Protein AF-A0A1Q6RQ46-F1 (afdb_monomer_lite)

pLDDT: mean 75.63, std 11.6, range [43.56, 88.25]

Secondary structure (DSSP, 8-state):
--HHHHHHHHHHHHHHHHHHHHHHHHHHHHTTPPPPPHHHHHHHIIIIIHHHHHHHHHHHT--TTSGGGGG-

Foldseek 3Di:
DDPVVVVVVVLVVLLQVLLVLLVVQLVCVVVVHDGDDVVVSVVSCVVNNVNSNVVSCVVSVPCPPDVVNVVD

Radius of gyration: 13.13 Å; chains: 1; bounding box: 29×24×37 Å

Sequence (72 aa):
MSVYTIIITYVITINLIAFFLMGLDKWKARKRAWRIPEVTLFLFAIFGGSIGSILGMFLFHHKTRHWYFLLI

Structure (mmCIF, N/CA/C/O backbone):
data_AF-A0A1Q6RQ46-F1
#
_entry.id   AF-A0A1Q6RQ46-F1
#
loop_
_atom_site.group_PDB
_atom_site.id
_atom_site.type_symbol
_atom_site.label_atom_id
_atom_site.label_alt_id
_atom_site.label_comp_id
_atom_site.label_asym_id
_atom_site.label_entity_id
_atom_site.label_seq_id
_atom_site.pdbx_PDB_ins_code
_atom_site.Cartn_x
_atom_site.Cartn_y
_atom_site.Cartn_z
_atom_site.occupancy
_atom_site.B_iso_or_equiv
_atom_site.auth_seq_id
_atom_site.auth_comp_id
_atom_site.auth_asym_id
_atom_site.auth_atom_id
_atom_site.pdbx_PDB_model_num
ATOM 1 N N . MET A 1 1 ? 11.569 9.675 -22.813 1.00 66.19 1 MET A N 1
ATOM 2 C CA . MET A 1 1 ? 11.293 8.906 -21.580 1.00 66.19 1 MET A CA 1
ATOM 3 C C . MET A 1 1 ? 11.678 7.467 -21.861 1.00 66.19 1 MET A C 1
ATOM 5 O O . MET A 1 1 ? 11.111 6.888 -22.779 1.00 66.19 1 MET A O 1
ATOM 9 N N . SER A 1 2 ? 12.700 6.930 -21.197 1.00 86.56 2 SER A N 1
ATOM 10 C CA . SER A 1 2 ? 13.089 5.529 -21.391 1.00 86.56 2 SER A CA 1
ATOM 11 C C . SER A 1 2 ? 12.059 4.616 -20.719 1.00 86.56 2 SER A C 1
ATOM 13 O O . SER A 1 2 ? 11.473 4.975 -19.697 1.00 86.56 2 SER A O 1
ATOM 15 N N . VAL A 1 3 ? 11.818 3.437 -21.297 1.00 86.62 3 VAL A N 1
ATOM 16 C CA . VAL A 1 3 ? 10.839 2.449 -20.793 1.00 86.62 3 VAL A CA 1
ATOM 17 C C . VAL A 1 3 ? 11.083 2.123 -19.312 1.00 86.62 3 VAL A C 1
ATOM 19 O O . VAL A 1 3 ? 10.142 2.012 -18.531 1.00 86.62 3 VAL A O 1
ATOM 22 N N . TYR A 1 4 ? 12.353 2.088 -18.899 1.00 87.00 4 TYR A N 1
ATOM 23 C CA . TYR A 1 4 ? 12.764 1.914 -17.507 1.00 87.00 4 TYR A CA 1
ATOM 24 C C . TYR A 1 4 ? 12.199 2.982 -16.564 1.00 87.00 4 TYR A C 1
ATOM 26 O O . TYR A 1 4 ? 11.747 2.646 -15.47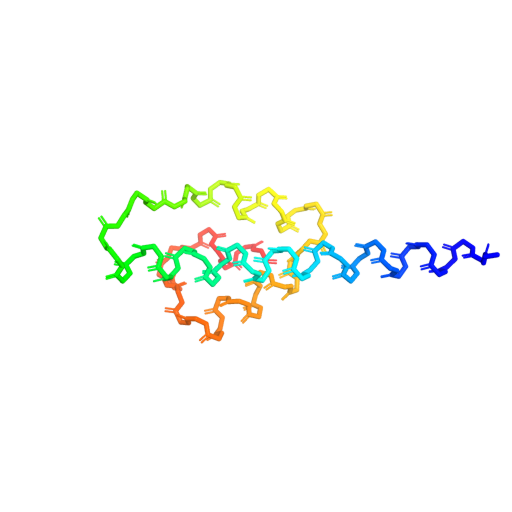4 1.00 87.00 4 TYR A O 1
ATOM 34 N N . THR A 1 5 ? 12.170 4.255 -16.973 1.00 88.25 5 THR A N 1
ATOM 35 C CA . THR A 1 5 ? 11.617 5.333 -16.141 1.00 88.25 5 THR A CA 1
ATOM 36 C C . THR A 1 5 ? 10.130 5.111 -15.883 1.00 88.25 5 THR A C 1
ATOM 38 O O . THR A 1 5 ? 9.687 5.249 -14.751 1.00 88.25 5 THR A O 1
ATOM 41 N N . ILE A 1 6 ? 9.373 4.693 -16.902 1.00 87.44 6 ILE A N 1
ATOM 42 C CA . ILE A 1 6 ? 7.928 4.443 -16.787 1.00 87.44 6 ILE A CA 1
ATOM 43 C C . ILE A 1 6 ? 7.655 3.299 -15.803 1.00 87.44 6 ILE A C 1
ATOM 45 O O . ILE A 1 6 ? 6.800 3.433 -14.928 1.00 87.44 6 ILE A O 1
ATOM 49 N N . ILE A 1 7 ? 8.415 2.204 -15.905 1.00 87.12 7 ILE A N 1
ATOM 50 C CA . ILE A 1 7 ? 8.281 1.044 -15.012 1.00 87.12 7 ILE A CA 1
ATOM 51 C C . ILE A 1 7 ? 8.617 1.434 -13.568 1.00 87.12 7 ILE A C 1
ATOM 53 O O . ILE A 1 7 ? 7.854 1.125 -12.655 1.00 87.12 7 ILE A O 1
ATOM 57 N N . ILE A 1 8 ? 9.723 2.153 -13.352 1.00 87.38 8 ILE A N 1
ATOM 58 C CA . ILE A 1 8 ? 10.145 2.576 -12.009 1.00 87.38 8 ILE A CA 1
ATOM 59 C C . ILE A 1 8 ? 9.108 3.515 -11.389 1.00 87.38 8 ILE A C 1
ATOM 61 O O . ILE A 1 8 ? 8.714 3.315 -10.240 1.00 87.38 8 ILE A O 1
ATOM 65 N N . THR A 1 9 ? 8.621 4.508 -12.137 1.00 88.12 9 THR A N 1
ATOM 66 C CA . THR A 1 9 ? 7.592 5.425 -11.635 1.00 88.12 9 THR A CA 1
ATOM 67 C C . THR A 1 9 ? 6.307 4.677 -11.292 1.00 88.12 9 THR A C 1
ATOM 69 O O . THR A 1 9 ? 5.774 4.889 -10.208 1.00 88.12 9 THR A O 1
ATOM 72 N N . TYR A 1 10 ? 5.856 3.748 -12.141 1.00 87.62 10 TYR A N 1
ATOM 73 C CA . TYR A 1 10 ? 4.674 2.927 -11.866 1.00 87.62 10 TYR A CA 1
ATOM 74 C C . TYR A 1 10 ? 4.815 2.125 -10.563 1.00 87.62 10 TYR A C 1
ATOM 76 O O . TYR A 1 10 ? 3.934 2.182 -9.701 1.00 87.62 10 TYR A O 1
ATOM 84 N N . VAL A 1 11 ? 5.949 1.437 -10.382 1.00 85.88 11 VAL A N 1
ATOM 85 C CA . VAL A 1 11 ? 6.229 0.647 -9.173 1.00 85.88 11 VAL A CA 1
ATOM 86 C C . VAL A 1 11 ? 6.276 1.540 -7.929 1.00 85.88 11 VAL A C 1
ATOM 88 O O . VAL A 1 11 ? 5.712 1.191 -6.892 1.00 85.88 11 VAL A O 1
ATOM 91 N N . ILE A 1 12 ? 6.888 2.721 -8.009 1.00 87.50 12 ILE A N 1
ATOM 92 C CA . ILE A 1 12 ? 6.927 3.660 -6.878 1.00 87.50 12 ILE A CA 1
ATOM 93 C C . ILE A 1 12 ? 5.517 4.148 -6.530 1.00 87.50 12 ILE A C 1
ATOM 95 O O . ILE A 1 12 ? 5.141 4.157 -5.356 1.00 87.50 12 ILE A O 1
ATOM 99 N N . THR A 1 13 ? 4.716 4.520 -7.531 1.00 87.94 13 THR A N 1
ATOM 100 C CA . THR A 1 13 ? 3.353 5.009 -7.310 1.00 87.94 13 THR A CA 1
ATOM 101 C C . THR A 1 13 ? 2.473 3.938 -6.671 1.00 87.94 13 THR A C 1
ATOM 103 O O . THR A 1 13 ? 1.772 4.238 -5.705 1.00 87.94 13 THR A O 1
ATOM 106 N N . ILE A 1 14 ? 2.537 2.684 -7.133 1.00 86.12 14 ILE A N 1
ATOM 107 C CA . ILE A 1 14 ? 1.702 1.616 -6.567 1.00 86.12 14 ILE A CA 1
ATOM 108 C C . ILE A 1 14 ? 2.112 1.250 -5.135 1.00 86.12 14 ILE A C 1
ATOM 110 O O . ILE A 1 14 ? 1.246 1.021 -4.291 1.00 86.12 14 ILE A O 1
ATOM 114 N N . ASN A 1 15 ? 3.411 1.299 -4.818 1.00 86.69 15 ASN A N 1
ATOM 115 C CA . ASN A 1 15 ? 3.900 1.100 -3.453 1.00 86.69 15 ASN A CA 1
ATOM 116 C C . ASN A 1 15 ? 3.476 2.241 -2.518 1.00 86.69 15 ASN A C 1
ATOM 118 O O . ASN A 1 15 ? 3.056 1.983 -1.390 1.00 86.69 15 ASN A O 1
ATOM 122 N N . LEU A 1 16 ? 3.509 3.490 -2.990 1.00 86.94 16 LEU A N 1
ATOM 123 C CA . LEU A 1 16 ? 2.990 4.630 -2.229 1.00 86.94 16 LEU A CA 1
ATOM 124 C C . LEU A 1 16 ? 1.488 4.491 -1.963 1.00 86.94 16 LEU A C 1
ATOM 126 O O . LEU A 1 16 ? 1.057 4.675 -0.826 1.00 86.94 16 LEU A O 1
ATOM 130 N N . ILE A 1 17 ? 0.692 4.124 -2.972 1.00 86.94 17 ILE A N 1
ATOM 131 C CA . ILE A 1 17 ? -0.758 3.926 -2.814 1.00 86.94 17 ILE A CA 1
ATOM 132 C C . ILE A 1 17 ? -1.044 2.825 -1.785 1.00 86.94 17 ILE A C 1
ATOM 134 O O . ILE A 1 17 ? -1.843 3.040 -0.871 1.00 86.94 17 ILE A O 1
ATOM 138 N N . ALA A 1 18 ? -0.363 1.681 -1.890 1.00 84.06 18 ALA A N 1
ATOM 139 C CA . ALA A 1 18 ? -0.504 0.570 -0.951 1.00 84.06 18 ALA A CA 1
ATOM 140 C C . ALA A 1 18 ? -0.171 0.991 0.494 1.00 84.06 18 ALA A C 1
ATOM 142 O O . ALA A 1 18 ? -0.939 0.729 1.424 1.00 84.06 18 ALA A O 1
ATOM 143 N N . PHE A 1 19 ? 0.921 1.737 0.674 1.00 84.19 19 PHE A N 1
ATOM 144 C CA . PHE A 1 19 ? 1.324 2.280 1.968 1.00 84.19 19 PHE A CA 1
ATOM 145 C C . PHE A 1 19 ? 0.283 3.256 2.550 1.00 84.19 19 PHE A C 1
ATOM 147 O O . PHE A 1 19 ? -0.093 3.155 3.724 1.00 84.19 19 PHE A O 1
ATOM 154 N N . PHE A 1 20 ? -0.231 4.180 1.730 1.00 85.06 20 PHE A N 1
ATOM 155 C CA . PHE A 1 20 ? -1.246 5.149 2.153 1.00 85.06 20 PHE A CA 1
ATOM 156 C C . PHE A 1 20 ? -2.576 4.489 2.508 1.00 85.06 20 PHE A C 1
ATOM 158 O O . PHE A 1 20 ? -3.202 4.896 3.487 1.00 85.06 20 PHE A O 1
ATOM 165 N N . LEU A 1 21 ? -3.004 3.467 1.763 1.00 83.06 21 LEU A N 1
ATOM 166 C CA . LEU A 1 21 ? -4.210 2.699 2.079 1.00 83.06 21 LEU A CA 1
ATOM 167 C C . LEU A 1 21 ? -4.108 2.048 3.463 1.00 83.06 21 LEU A C 1
ATOM 169 O O . LEU A 1 21 ? -5.064 2.115 4.239 1.00 83.06 21 LEU A O 1
ATOM 173 N N . MET A 1 22 ? -2.938 1.506 3.807 1.00 79.44 22 MET A N 1
ATOM 174 C CA . MET A 1 22 ? -2.686 0.929 5.130 1.00 79.44 22 MET A CA 1
ATOM 175 C C . MET A 1 22 ?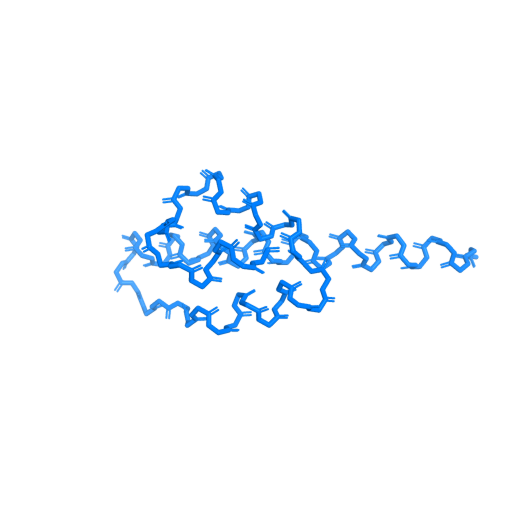 -2.782 1.979 6.249 1.00 79.44 22 MET A C 1
ATOM 177 O O . MET A 1 22 ? -3.388 1.751 7.300 1.00 79.44 22 MET A O 1
ATOM 181 N N . GLY A 1 23 ? -2.213 3.165 6.013 1.00 80.75 23 GLY A N 1
ATOM 182 C CA . GLY A 1 23 ? -2.283 4.286 6.950 1.00 80.75 23 GLY A CA 1
ATOM 183 C C . GLY A 1 23 ? -3.697 4.840 7.112 1.00 80.75 23 GLY A C 1
ATOM 184 O O . GLY A 1 23 ? -4.130 5.130 8.233 1.00 80.75 23 GLY A O 1
ATOM 185 N N . LEU A 1 24 ? -4.438 4.939 6.005 1.00 82.31 24 LEU A N 1
ATOM 186 C CA . LEU A 1 24 ? -5.843 5.341 5.980 1.00 82.31 24 LEU A CA 1
ATOM 187 C C . LEU A 1 24 ? -6.716 4.363 6.754 1.00 82.31 24 LEU A C 1
ATOM 189 O O . LEU A 1 24 ? -7.605 4.816 7.476 1.00 82.31 24 LEU A O 1
ATOM 193 N N . ASP A 1 25 ? -6.455 3.059 6.662 1.00 80.31 25 ASP A N 1
ATOM 194 C CA . ASP A 1 25 ? -7.180 2.082 7.468 1.00 80.31 25 ASP A CA 1
ATOM 195 C C . ASP A 1 25 ? -6.957 2.324 8.968 1.00 80.31 25 ASP A C 1
ATOM 197 O O . ASP A 1 25 ? -7.920 2.474 9.728 1.00 80.31 25 ASP A O 1
ATOM 201 N N . LYS A 1 26 ? -5.703 2.522 9.403 1.00 75.38 26 LYS A N 1
ATOM 202 C CA . LYS A 1 26 ? -5.411 2.843 10.811 1.00 75.38 26 LYS A CA 1
ATOM 203 C C . LYS A 1 26 ? -6.039 4.166 11.256 1.00 75.38 26 LYS A C 1
ATOM 205 O O . LYS A 1 26 ? -6.495 4.285 12.398 1.00 75.38 26 LYS A O 1
ATOM 210 N N . TRP A 1 27 ? -6.074 5.169 10.384 1.00 81.12 27 TRP A N 1
ATOM 211 C CA . TRP A 1 27 ? -6.734 6.441 10.673 1.00 81.12 27 TRP A CA 1
ATOM 212 C C . TRP A 1 27 ? -8.255 6.283 10.806 1.00 81.12 27 TRP A C 1
ATOM 214 O O . TRP A 1 27 ? -8.836 6.774 11.779 1.00 81.12 27 TRP A O 1
ATOM 224 N N . LYS A 1 28 ? -8.893 5.523 9.907 1.00 80.44 28 LYS A N 1
ATOM 225 C CA . LYS A 1 28 ? -10.320 5.175 9.989 1.00 80.44 28 LYS A CA 1
ATOM 226 C C . LYS A 1 28 ? -10.634 4.364 11.245 1.00 80.44 28 LYS A C 1
ATOM 228 O O . LYS A 1 28 ? -11.618 4.665 11.921 1.00 80.44 28 LYS A O 1
ATOM 233 N N . ALA A 1 29 ? -9.760 3.431 11.629 1.00 76.25 29 ALA A N 1
ATOM 234 C CA . ALA A 1 29 ? -9.881 2.674 12.872 1.00 76.25 29 ALA A CA 1
ATOM 235 C C . ALA A 1 29 ? -9.844 3.586 14.111 1.00 76.25 29 ALA A C 1
ATOM 237 O O . ALA A 1 29 ? -10.635 3.387 15.034 1.00 76.25 29 ALA A O 1
ATOM 238 N N . ARG A 1 30 ? -8.992 4.625 14.119 1.00 79.56 30 ARG A N 1
ATOM 239 C CA . ARG A 1 30 ? -8.975 5.639 15.193 1.00 79.56 30 ARG A CA 1
ATOM 240 C C . ARG A 1 30 ? -10.235 6.502 15.218 1.00 79.56 30 ARG A C 1
ATOM 242 O O . ARG A 1 30 ? -10.699 6.850 16.298 1.00 79.56 30 ARG A O 1
ATOM 249 N N . LYS A 1 31 ? -10.815 6.808 14.057 1.00 83.81 31 LY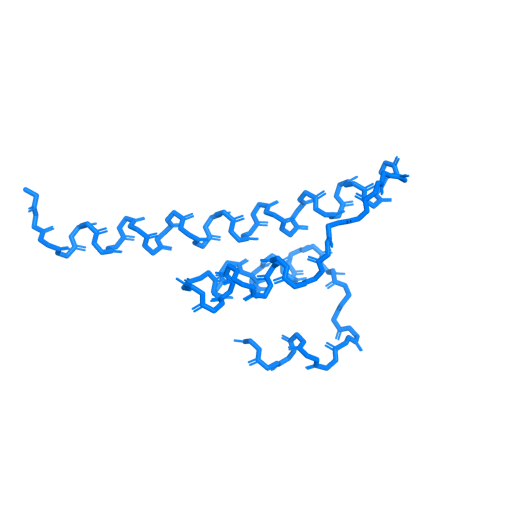S A N 1
ATOM 250 C CA . LYS A 1 31 ? -12.068 7.571 13.952 1.00 83.81 31 LYS A CA 1
ATOM 251 C C . LYS A 1 31 ? -13.344 6.737 14.148 1.00 83.81 31 LYS A C 1
ATOM 253 O O . LYS A 1 31 ? -14.427 7.280 13.970 1.00 83.81 31 LYS A O 1
ATOM 258 N N . ARG A 1 32 ? -13.238 5.444 14.504 1.00 74.44 32 ARG A N 1
ATOM 259 C CA . ARG A 1 32 ? -14.369 4.486 14.550 1.00 74.44 32 ARG A CA 1
ATOM 260 C C . ARG A 1 32 ? -15.200 4.476 13.254 1.00 74.44 32 ARG A C 1
ATOM 262 O O . ARG A 1 32 ? -16.394 4.198 13.279 1.00 74.44 32 ARG A O 1
ATOM 269 N N . ALA A 1 33 ? -14.565 4.790 12.128 1.00 77.50 33 ALA A N 1
ATOM 270 C CA . ALA A 1 33 ? -15.185 4.740 10.814 1.00 77.50 33 ALA A CA 1
ATOM 271 C C . ALA A 1 33 ? -15.100 3.319 10.236 1.00 77.50 33 ALA A C 1
ATOM 273 O O . ALA A 1 33 ? -14.374 2.461 10.745 1.00 77.50 33 ALA A O 1
ATOM 274 N N . TRP A 1 34 ? -15.840 3.076 9.154 1.00 71.31 34 TRP A N 1
ATOM 275 C CA . TRP A 1 34 ? -15.863 1.784 8.473 1.00 71.31 34 TRP A CA 1
ATOM 276 C C . TRP A 1 34 ? -14.452 1.399 7.990 1.00 71.31 34 TRP A C 1
ATOM 278 O O . TRP A 1 34 ? -13.788 2.188 7.309 1.00 71.31 34 TRP A O 1
ATOM 288 N N . ARG A 1 35 ? -13.976 0.216 8.401 1.00 68.56 35 ARG A N 1
ATOM 289 C CA . ARG A 1 35 ? -12.642 -0.301 8.050 1.00 68.56 35 ARG A CA 1
ATOM 290 C C . ARG A 1 35 ? -12.587 -0.707 6.582 1.00 68.56 35 ARG A C 1
ATOM 292 O O . ARG A 1 35 ? -13.587 -1.152 6.022 1.00 68.56 35 ARG A O 1
ATOM 299 N N . ILE A 1 36 ? -11.421 -0.544 5.970 1.00 70.00 36 ILE A N 1
ATOM 300 C CA . ILE A 1 36 ? -11.172 -0.962 4.594 1.00 70.00 36 ILE A CA 1
ATOM 301 C C . ILE A 1 36 ? -11.016 -2.491 4.601 1.00 70.00 36 ILE A C 1
ATOM 303 O O . ILE A 1 36 ? -10.274 -3.021 5.428 1.00 70.00 36 ILE A O 1
ATOM 307 N N . PRO A 1 37 ? -11.715 -3.226 3.719 1.00 70.94 37 PRO A N 1
ATOM 308 C CA . PRO A 1 37 ? -11.579 -4.672 3.663 1.00 70.94 37 PRO A CA 1
ATOM 309 C C . PRO A 1 37 ? -10.159 -5.058 3.241 1.00 70.94 37 PRO A C 1
ATOM 311 O O . PRO A 1 37 ? -9.629 -4.534 2.257 1.00 70.94 37 PRO A O 1
ATOM 314 N N . GLU A 1 38 ? -9.582 -6.012 3.974 1.00 70.62 38 GLU A N 1
ATOM 315 C CA . GLU A 1 38 ? -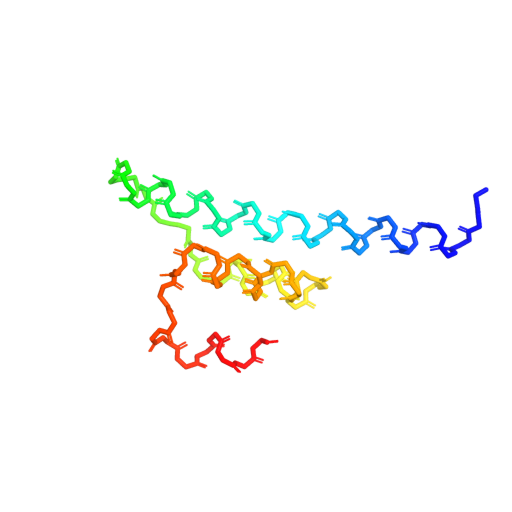8.213 -6.528 3.817 1.00 70.62 38 GLU A CA 1
ATOM 316 C C . GLU A 1 38 ? -7.935 -7.004 2.379 1.00 70.62 38 GLU A C 1
ATOM 318 O O . GLU A 1 38 ? -6.830 -6.839 1.871 1.00 70.62 38 GLU A O 1
ATOM 323 N N . VAL A 1 39 ? -8.969 -7.481 1.677 1.00 72.00 39 VAL A N 1
ATOM 324 C CA . VAL A 1 39 ? -8.930 -7.877 0.258 1.00 72.00 39 VAL A CA 1
ATOM 325 C C . VAL A 1 39 ? -8.430 -6.749 -0.649 1.00 72.00 39 VAL A C 1
ATOM 327 O O . VAL A 1 39 ? -7.683 -7.000 -1.588 1.00 72.00 39 VAL A O 1
ATOM 330 N N . THR A 1 40 ? -8.790 -5.496 -0.357 1.00 77.12 40 THR A N 1
ATOM 331 C CA . THR A 1 40 ? -8.355 -4.339 -1.157 1.00 77.12 40 THR A CA 1
ATOM 332 C C . THR A 1 40 ? -6.854 -4.121 -1.009 1.00 77.12 40 THR A C 1
ATOM 334 O O . THR A 1 40 ? -6.155 -3.927 -1.996 1.00 77.12 40 THR A O 1
ATOM 337 N N . LEU A 1 41 ? -6.345 -4.204 0.223 1.00 75.69 41 LEU A N 1
ATOM 338 C CA . LEU A 1 41 ? -4.913 -4.086 0.514 1.00 75.69 41 LEU A CA 1
ATOM 339 C C . LEU A 1 41 ? -4.127 -5.228 -0.144 1.00 75.69 41 LEU A C 1
ATOM 341 O O . LEU A 1 41 ? -3.061 -4.997 -0.712 1.00 75.69 41 LEU A O 1
ATOM 345 N N . PHE A 1 42 ? -4.695 -6.435 -0.132 1.00 75.06 42 PHE A N 1
ATOM 346 C CA . PHE A 1 42 ? -4.130 -7.617 -0.778 1.00 75.06 42 PHE A CA 1
ATOM 347 C C . PHE A 1 42 ? -4.058 -7.481 -2.302 1.00 75.06 42 PHE A C 1
ATOM 349 O O . PHE A 1 42 ? -3.035 -7.799 -2.904 1.00 75.06 42 PHE A O 1
ATOM 356 N N . LEU A 1 43 ? -5.117 -6.959 -2.926 1.00 79.56 43 LEU A N 1
ATOM 357 C CA . LEU A 1 43 ? -5.141 -6.665 -4.359 1.00 79.56 43 LEU A CA 1
ATOM 358 C C . LEU A 1 43 ? -4.012 -5.700 -4.731 1.00 79.56 43 LEU A C 1
ATOM 360 O O . L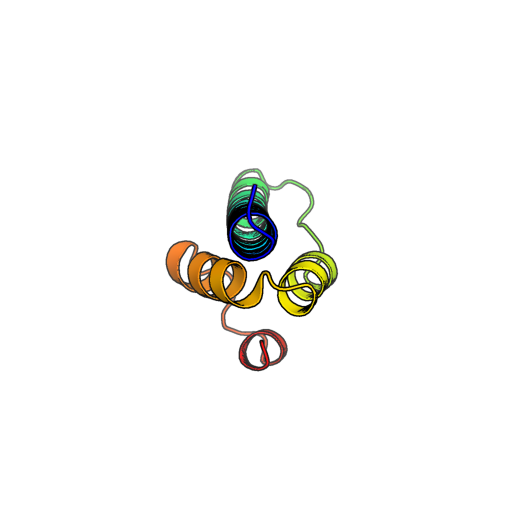EU A 1 43 ? -3.235 -5.994 -5.634 1.00 79.56 43 LEU A O 1
ATOM 364 N N . PHE A 1 44 ? -3.856 -4.592 -4.000 1.00 78.69 44 PHE A N 1
ATOM 365 C CA . PHE A 1 44 ? -2.766 -3.646 -4.262 1.00 78.69 44 PHE A CA 1
ATOM 366 C C . PHE A 1 44 ? -1.379 -4.248 -4.015 1.00 78.69 44 PHE A C 1
ATOM 368 O O . PHE A 1 44 ? -0.453 -3.929 -4.759 1.00 78.69 44 PHE A O 1
ATOM 375 N N . ALA A 1 45 ? -1.232 -5.140 -3.031 1.00 79.00 45 ALA A N 1
ATOM 376 C CA . ALA A 1 45 ? 0.009 -5.877 -2.824 1.00 79.00 45 ALA A CA 1
ATOM 377 C C . ALA A 1 45 ? 0.348 -6.753 -4.044 1.00 79.00 45 ALA A C 1
ATOM 379 O O . ALA A 1 45 ? 1.411 -6.581 -4.636 1.00 79.00 45 ALA A O 1
ATOM 380 N N . ILE A 1 46 ? -0.588 -7.598 -4.494 1.00 78.38 46 ILE A N 1
ATOM 381 C CA . ILE A 1 46 ? -0.403 -8.499 -5.648 1.00 78.38 46 ILE A CA 1
ATOM 382 C C . ILE A 1 46 ? -0.114 -7.727 -6.943 1.00 78.38 46 ILE A C 1
ATOM 384 O O . ILE A 1 46 ? 0.703 -8.164 -7.749 1.00 78.38 46 ILE A O 1
ATOM 388 N N . PHE A 1 47 ? -0.732 -6.560 -7.137 1.00 80.12 47 PHE A N 1
ATOM 389 C CA . PHE A 1 47 ? -0.506 -5.722 -8.320 1.00 80.12 47 PHE A CA 1
ATOM 390 C C . PHE A 1 47 ? 0.855 -4.991 -8.336 1.00 80.12 47 PHE A C 1
ATOM 392 O O . PHE A 1 47 ? 1.131 -4.247 -9.276 1.00 80.12 47 PHE A O 1
ATOM 399 N N . GLY A 1 48 ? 1.724 -5.206 -7.341 1.00 80.44 48 GLY A N 1
ATOM 400 C CA . GLY A 1 48 ? 3.085 -4.650 -7.290 1.00 80.44 48 GLY A CA 1
ATOM 401 C C . GLY A 1 48 ? 3.346 -3.713 -6.109 1.00 80.44 48 GLY A C 1
ATOM 402 O O . GLY A 1 48 ? 4.430 -3.136 -6.003 1.00 80.44 48 GLY A O 1
ATOM 403 N N . GLY A 1 49 ? 2.370 -3.558 -5.215 1.00 79.88 49 GLY A N 1
ATOM 404 C CA . GLY A 1 49 ? 2.474 -2.784 -3.981 1.00 79.88 49 GLY A CA 1
ATOM 405 C C . GLY A 1 49 ? 2.975 -3.579 -2.772 1.00 79.88 49 GLY A C 1
ATOM 406 O O . GLY A 1 49 ? 2.850 -3.075 -1.659 1.00 79.88 49 GLY A O 1
ATOM 407 N N . SER A 1 50 ? 3.495 -4.804 -2.937 1.00 80.19 50 SER A N 1
ATOM 408 C CA . SER A 1 50 ? 3.903 -5.674 -1.819 1.00 80.19 50 SER A CA 1
ATOM 409 C C . SER A 1 50 ? 4.864 -4.982 -0.851 1.00 80.19 50 SER A C 1
ATOM 411 O O . SER A 1 50 ? 4.661 -5.039 0.358 1.00 80.19 50 SER A O 1
ATOM 413 N N . ILE A 1 51 ? 5.860 -4.250 -1.364 1.00 81.69 51 ILE A N 1
ATOM 414 C CA . ILE A 1 51 ? 6.868 -3.564 -0.535 1.00 81.69 51 ILE A CA 1
ATOM 415 C C . ILE A 1 51 ? 6.217 -2.446 0.296 1.00 81.69 51 ILE A C 1
ATOM 417 O O . ILE A 1 51 ? 6.457 -2.338 1.498 1.00 81.69 51 ILE A O 1
ATOM 421 N N . GLY A 1 52 ? 5.358 -1.637 -0.321 1.00 81.50 52 GLY A N 1
ATOM 422 C CA . GLY A 1 52 ? 4.605 -0.561 0.321 1.00 81.50 52 GLY A CA 1
ATOM 423 C C . GLY A 1 52 ? 3.584 -1.083 1.326 1.00 81.50 52 GLY A C 1
ATOM 424 O O . GLY A 1 52 ? 3.409 -0.486 2.390 1.00 81.50 52 GLY A O 1
ATOM 425 N N . SER A 1 53 ? 2.976 -2.235 1.040 1.00 79.00 53 SER A N 1
ATOM 426 C CA . SER A 1 53 ? 2.122 -2.956 1.978 1.00 79.00 53 SER A CA 1
ATOM 427 C C . SER A 1 53 ? 2.920 -3.461 3.183 1.00 79.00 53 SER A C 1
ATOM 429 O O . SER A 1 53 ? 2.566 -3.143 4.313 1.00 79.00 53 SER A O 1
ATOM 431 N N . ILE A 1 54 ? 4.039 -4.160 2.997 1.00 77.12 54 ILE A N 1
ATOM 432 C CA . ILE A 1 54 ? 4.864 -4.655 4.114 1.00 77.12 54 ILE A CA 1
ATOM 433 C C . ILE A 1 54 ? 5.365 -3.489 4.981 1.00 77.12 54 ILE A C 1
ATOM 435 O O . ILE A 1 54 ? 5.228 -3.519 6.208 1.00 77.12 54 ILE A O 1
ATOM 439 N N . LEU A 1 55 ? 5.865 -2.420 4.350 1.00 79.00 55 LEU A N 1
ATOM 440 C CA . LEU A 1 55 ? 6.283 -1.196 5.041 1.00 79.00 55 LEU A CA 1
ATOM 441 C C . LEU A 1 55 ? 5.130 -0.551 5.811 1.00 79.00 55 LEU A C 1
ATOM 443 O O . LEU A 1 55 ? 5.300 -0.173 6.970 1.00 79.00 55 LEU A O 1
ATOM 447 N N . GLY A 1 56 ? 3.953 -0.443 5.194 1.00 78.00 56 GLY A N 1
ATOM 448 C CA . GLY A 1 56 ? 2.758 0.084 5.844 1.00 78.00 56 GLY A CA 1
ATOM 449 C C . GLY A 1 56 ? 2.364 -0.772 7.043 1.00 78.00 56 GLY A C 1
ATOM 450 O O . GLY A 1 56 ? 2.036 -0.247 8.106 1.00 78.00 56 GLY A O 1
ATOM 451 N N . MET A 1 57 ? 2.465 -2.092 6.919 1.00 75.50 57 MET A N 1
ATOM 452 C CA . MET A 1 57 ? 2.136 -3.011 7.998 1.00 75.50 57 MET A CA 1
ATOM 453 C C . MET A 1 57 ? 3.052 -2.828 9.209 1.00 75.50 57 MET A C 1
ATOM 455 O O . MET A 1 57 ? 2.559 -2.708 10.336 1.00 75.50 57 MET A O 1
ATOM 459 N N . PHE A 1 58 ? 4.364 -2.742 8.966 1.00 73.88 58 PHE A N 1
ATOM 460 C CA . PHE A 1 58 ? 5.376 -2.499 9.994 1.00 73.88 58 PHE A CA 1
ATOM 461 C C . PHE A 1 58 ? 5.200 -1.125 10.643 1.00 73.88 58 PHE A C 1
ATOM 463 O O . PHE A 1 58 ? 5.127 -1.012 11.869 1.00 73.88 58 PHE A O 1
ATOM 470 N N . LEU A 1 59 ? 5.065 -0.069 9.837 1.00 77.12 59 LEU A N 1
ATOM 471 C CA . LEU A 1 59 ? 4.994 1.299 10.346 1.00 77.12 59 LEU A CA 1
ATOM 472 C C . LEU A 1 59 ? 3.703 1.545 11.131 1.00 77.12 59 LEU A C 1
ATOM 474 O O . LEU A 1 59 ? 3.707 2.134 12.215 1.00 77.12 59 LEU A O 1
ATOM 478 N N . PHE A 1 60 ? 2.579 1.053 10.615 1.00 71.12 60 PHE A N 1
ATOM 479 C CA . PHE A 1 60 ? 1.290 1.205 11.267 1.00 71.12 60 PHE A CA 1
ATOM 480 C C . PHE A 1 60 ? 1.024 0.113 12.309 1.00 71.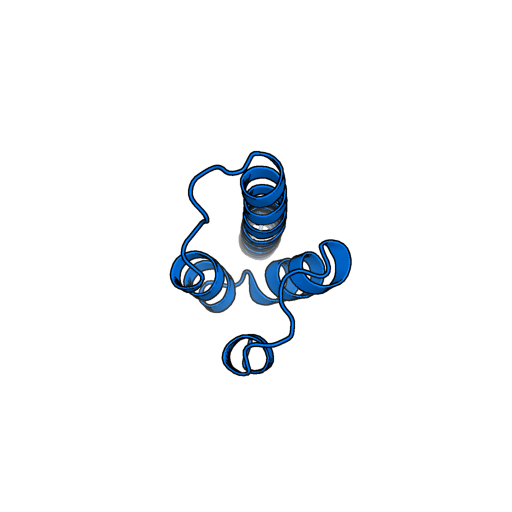12 60 PHE A C 1
ATOM 482 O O . PHE A 1 60 ? -0.014 0.192 12.968 1.00 71.12 60 PHE A O 1
ATOM 489 N N . HIS A 1 61 ? 1.930 -0.851 12.535 1.00 65.44 61 HIS A N 1
ATOM 490 C CA . HIS A 1 61 ? 1.714 -1.997 13.441 1.00 65.44 61 HIS A CA 1
ATOM 491 C C . HIS A 1 61 ? 0.312 -2.598 13.252 1.00 65.44 61 HIS A C 1
ATOM 493 O O . HIS A 1 61 ? -0.432 -2.860 14.205 1.00 65.44 61 HIS A O 1
ATOM 499 N N . HIS A 1 62 ? -0.125 -2.665 11.997 1.00 62.34 62 HIS A N 1
ATOM 500 C CA . HIS A 1 62 ? -1.514 -2.930 11.691 1.00 62.34 62 HIS A CA 1
ATOM 501 C C . HIS A 1 62 ? -1.701 -4.438 11.590 1.00 62.34 62 HIS A C 1
ATOM 503 O O . HIS A 1 62 ? -1.284 -5.031 10.610 1.00 62.34 62 HIS A O 1
ATOM 509 N N . LYS A 1 63 ? -2.289 -5.052 12.626 1.00 53.12 63 LYS A N 1
ATOM 510 C CA . LYS A 1 63 ? -2.801 -6.436 12.630 1.00 53.12 63 LYS A CA 1
ATOM 511 C C . LYS A 1 63 ? -1.895 -7.466 11.912 1.00 53.12 63 LYS A C 1
ATOM 513 O O . LYS A 1 63 ? -2.338 -8.207 11.045 1.00 53.12 63 LYS A O 1
ATOM 518 N N . THR A 1 64 ? -0.663 -7.643 12.384 1.00 52.00 64 THR A N 1
ATOM 519 C CA . THR A 1 64 ? 0.241 -8.761 12.010 1.00 52.00 64 THR A CA 1
ATOM 520 C C . THR A 1 64 ? -0.260 -10.157 12.426 1.00 52.00 64 THR A C 1
ATOM 522 O O . THR A 1 64 ? 0.468 -11.138 12.335 1.00 52.00 64 THR A O 1
ATOM 525 N N . ARG A 1 65 ? -1.501 -10.277 12.918 1.00 43.56 65 ARG A N 1
ATOM 526 C CA . ARG A 1 65 ? -2.040 -11.505 13.525 1.00 43.56 65 ARG A CA 1
ATOM 527 C C . ARG A 1 65 ? -2.804 -12.426 12.573 1.00 43.56 65 ARG A C 1
ATOM 529 O O . ARG A 1 65 ? -3.109 -13.546 12.973 1.00 43.56 65 ARG A O 1
ATOM 536 N N . HIS A 1 66 ? -3.131 -11.993 11.356 1.00 50.19 66 HIS A N 1
ATOM 537 C CA . HIS A 1 66 ? -3.763 -12.871 10.370 1.00 50.19 66 HIS A CA 1
ATOM 538 C C . HIS A 1 66 ? -2.704 -13.400 9.398 1.00 50.19 66 HIS A C 1
ATOM 540 O O . HIS A 1 66 ? -2.076 -12.632 8.678 1.00 50.19 66 HIS A O 1
ATOM 546 N N . TRP A 1 67 ? -2.528 -14.725 9.394 1.00 47.41 67 TRP A N 1
ATOM 547 C CA . TRP A 1 67 ? -1.516 -15.469 8.630 1.00 47.41 67 TRP A CA 1
ATOM 548 C C . TRP A 1 67 ? -1.488 -15.145 7.131 1.00 47.41 67 TRP A C 1
ATOM 550 O O . TRP A 1 67 ? -0.431 -15.214 6.518 1.00 47.41 67 TRP A O 1
ATOM 560 N N . TYR A 1 68 ? -2.618 -14.730 6.549 1.00 53.84 68 TYR A N 1
ATOM 561 C CA . TYR A 1 68 ? -2.691 -14.312 5.147 1.00 53.84 68 TYR A CA 1
ATOM 562 C C . TYR A 1 68 ? -1.777 -13.126 4.826 1.00 53.84 68 TYR A C 1
ATOM 564 O O . TYR A 1 68 ? -1.272 -13.041 3.716 1.00 53.84 68 TYR A O 1
ATOM 572 N N . PHE A 1 69 ? -1.499 -12.245 5.788 1.00 51.97 69 PHE A N 1
ATOM 573 C CA . PHE A 1 69 ? -0.602 -11.113 5.560 1.00 51.97 69 PHE A CA 1
ATOM 574 C C . PHE A 1 69 ? 0.882 -11.493 5.553 1.00 51.97 69 PHE A C 1
ATOM 576 O O . PHE A 1 69 ? 1.703 -10.745 5.045 1.00 51.97 69 PHE A O 1
ATOM 583 N N . LEU A 1 70 ? 1.220 -12.656 6.109 1.00 50.53 70 LEU A N 1
ATOM 584 C CA . LEU A 1 70 ? 2.579 -13.197 6.125 1.00 50.53 70 LEU A CA 1
ATOM 585 C C . LEU A 1 70 ? 2.951 -13.869 4.788 1.00 50.53 70 LEU A C 1
ATOM 587 O O . LEU A 1 70 ? 4.098 -14.254 4.597 1.00 50.53 70 LEU A O 1
ATOM 591 N N . LEU A 1 71 ? 1.967 -14.034 3.895 1.00 52.94 71 LEU A N 1
ATOM 592 C CA . LEU A 1 71 ? 2.096 -14.627 2.560 1.00 52.94 71 LEU A CA 1
ATOM 593 C C . LEU A 1 71 ? 2.283 -13.585 1.435 1.00 52.94 71 LEU A C 1
ATOM 595 O O . LEU A 1 71 ? 2.493 -13.991 0.294 1.00 52.94 71 LEU A O 1
ATOM 599 N N . ILE A 1 72 ? 2.190 -12.281 1.744 1.00 52.69 72 ILE A N 1
ATOM 600 C CA . ILE A 1 72 ? 2.561 -11.149 0.862 1.00 52.69 72 ILE A CA 1
ATOM 601 C C . ILE A 1 72 ? 4.036 -10.817 1.053 1.00 52.69 72 ILE A C 1
ATOM 603 O O . ILE A 1 72 ? 4.692 -10.526 0.027 1.00 52.69 72 ILE A O 1
#